Protein AF-A0A3C1KJM5-F1 (afdb_monomer_lite)

Foldseek 3Di:
DDDDPVNVVVVCVVPDPDDDDDDDPVVPPPDPDPDDDPPDDDFDWDWDQDPVRDIDIGGPDDDPPPCPPNVD

Organism: NCBI:txid287487

pLDDT: mean 77.83, std 9.86, range [49.41, 94.06]

Structure (mmCIF, N/CA/C/O backbone):
data_AF-A0A3C1KJM5-F1
#
_entry.id   AF-A0A3C1KJM5-F1
#
loop_
_atom_site.group_PDB
_atom_site.id
_atom_site.type_symbol
_atom_site.label_atom_id
_atom_site.label_alt_id
_atom_site.label_comp_id
_atom_site.label_asym_id
_atom_site.label_entity_id
_atom_site.label_seq_id
_atom_site.pdbx_PDB_ins_code
_atom_site.Cartn_x
_atom_site.Cartn_y
_atom_site.Cartn_z
_atom_site.occupancy
_atom_site.B_iso_or_equiv
_atom_site.auth_seq_id
_atom_site.auth_comp_id
_atom_site.auth_asym_id
_atom_site.auth_atom_id
_atom_site.pdbx_PDB_model_num
ATOM 1 N N . MET A 1 1 ? -25.430 -0.726 41.866 1.00 49.41 1 MET A N 1
ATOM 2 C CA . MET A 1 1 ? -24.972 -1.895 41.080 1.00 49.41 1 MET A CA 1
ATOM 3 C C . MET A 1 1 ? -23.757 -1.489 40.266 1.00 49.41 1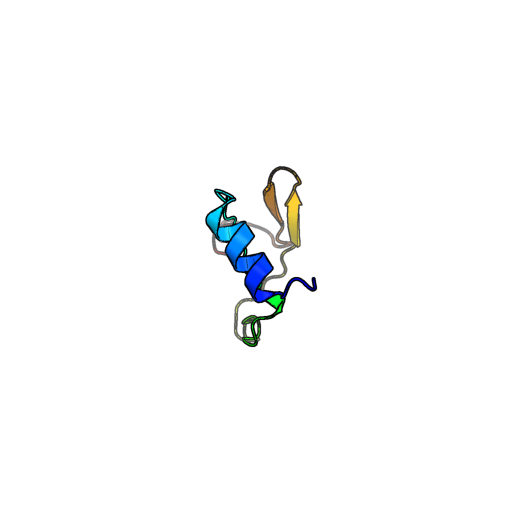 MET A C 1
ATOM 5 O O . MET A 1 1 ? -23.910 -0.650 39.390 1.00 49.41 1 MET A O 1
ATOM 9 N N . SER A 1 2 ? -22.562 -2.011 40.568 1.00 71.25 2 SER A N 1
ATOM 10 C CA . SER A 1 2 ? -21.401 -1.792 39.698 1.00 71.25 2 SER A CA 1
ATOM 11 C C . SER A 1 2 ? -21.422 -2.820 38.567 1.00 71.25 2 SER A C 1
ATOM 13 O O . SER A 1 2 ? -21.611 -4.016 38.790 1.00 71.25 2 SER A O 1
ATOM 15 N N . LEU A 1 3 ? -21.288 -2.344 37.333 1.00 79.44 3 LEU A N 1
ATOM 16 C CA . LEU A 1 3 ? -21.119 -3.200 36.167 1.00 79.44 3 LEU A CA 1
ATOM 17 C C . LEU A 1 3 ? -19.650 -3.593 36.082 1.00 79.44 3 LEU A C 1
ATOM 19 O O . LEU A 1 3 ? -18.773 -2.743 35.931 1.00 79.44 3 LEU A O 1
ATOM 23 N N . THR A 1 4 ? -19.370 -4.888 36.181 1.00 87.50 4 THR A N 1
ATOM 24 C CA . THR A 1 4 ? -18.008 -5.374 35.965 1.00 87.50 4 THR A CA 1
ATOM 25 C C . THR A 1 4 ? -17.668 -5.322 34.474 1.00 87.50 4 THR A C 1
ATOM 27 O O . THR A 1 4 ? -18.513 -5.576 33.613 1.00 87.50 4 THR A O 1
ATOM 30 N N . ARG A 1 5 ? -16.397 -5.046 34.153 1.00 87.25 5 ARG A N 1
ATOM 31 C CA . ARG A 1 5 ? -15.877 -4.980 32.772 1.00 87.25 5 ARG A CA 1
ATOM 32 C C . ARG A 1 5 ? -16.244 -6.228 31.950 1.00 87.25 5 ARG A C 1
ATOM 34 O O . ARG A 1 5 ? -16.588 -6.131 30.779 1.00 87.25 5 ARG A O 1
ATOM 41 N N . ARG A 1 6 ? -16.250 -7.399 32.600 1.00 86.81 6 ARG A N 1
ATOM 42 C CA . ARG A 1 6 ? -16.648 -8.690 32.017 1.00 86.81 6 ARG A CA 1
ATOM 43 C C . ARG A 1 6 ? -18.143 -8.758 31.677 1.00 86.81 6 ARG A C 1
ATOM 45 O O . ARG A 1 6 ? -18.490 -9.260 30.613 1.00 86.81 6 ARG A O 1
ATOM 52 N N . GLN A 1 7 ? -19.020 -8.271 32.557 1.00 84.81 7 GLN A N 1
ATOM 53 C CA . GLN A 1 7 ? -20.467 -8.247 32.304 1.00 84.81 7 GLN A CA 1
ATOM 54 C C . GLN A 1 7 ? -20.829 -7.291 31.167 1.00 84.81 7 GLN A C 1
ATOM 56 O O . GLN A 1 7 ? -21.676 -7.629 30.348 1.00 84.81 7 GLN A O 1
ATOM 61 N N . PHE A 1 8 ? -20.150 -6.146 31.071 1.00 84.06 8 PHE A N 1
ATOM 62 C CA . PHE A 1 8 ? -20.345 -5.213 29.963 1.00 84.06 8 PHE A CA 1
ATOM 63 C C . PHE A 1 8 ? -20.013 -5.856 28.609 1.00 84.06 8 PHE A C 1
ATOM 65 O O . PHE A 1 8 ? -20.853 -5.854 27.712 1.00 84.06 8 PHE A O 1
ATOM 72 N N . ILE A 1 9 ? -18.833 -6.481 28.493 1.00 84.38 9 ILE A N 1
ATOM 73 C CA . ILE A 1 9 ? -18.394 -7.139 27.251 1.00 84.38 9 ILE A CA 1
ATOM 74 C C . ILE A 1 9 ? -19.389 -8.231 26.835 1.00 84.38 9 ILE A C 1
ATOM 76 O O . ILE A 1 9 ? -19.809 -8.250 25.684 1.00 84.38 9 ILE A O 1
ATOM 80 N N . ARG A 1 10 ? -19.822 -9.084 27.776 1.00 80.88 10 ARG A N 1
ATOM 81 C CA . ARG A 1 10 ? -20.769 -10.181 27.509 1.00 80.88 10 ARG A CA 1
ATOM 82 C C . ARG A 1 10 ? -22.129 -9.682 27.015 1.00 80.88 10 ARG A C 1
ATOM 84 O O . ARG A 1 10 ? -22.712 -10.277 26.113 1.00 80.88 10 ARG A O 1
ATOM 91 N N . ASN A 1 11 ? -22.644 -8.610 27.609 1.00 81.06 11 ASN A N 1
ATOM 92 C CA . ASN A 1 11 ? -23.972 -8.098 27.276 1.00 81.06 11 ASN A CA 1
ATOM 93 C C . ASN A 1 11 ? -23.982 -7.403 25.907 1.00 81.06 11 ASN A C 1
ATOM 95 O O . ASN A 1 11 ? -24.917 -7.600 25.130 1.00 81.06 11 ASN A O 1
ATOM 99 N N . VAL A 1 12 ? -22.925 -6.647 25.587 1.00 77.31 12 VAL A N 1
ATOM 100 C CA . VAL A 1 12 ? -22.761 -5.999 24.277 1.00 77.31 12 VAL A CA 1
ATOM 101 C C . VAL A 1 12 ? -22.553 -7.040 23.174 1.00 77.31 12 VAL A C 1
ATOM 103 O O . VAL A 1 12 ? -23.181 -6.927 22.128 1.00 77.31 12 VAL A O 1
ATOM 106 N N . SER A 1 13 ? -21.764 -8.094 23.419 1.00 72.88 13 SER A N 1
ATOM 107 C CA . SER A 1 13 ? -21.505 -9.142 22.419 1.00 72.88 13 SER A CA 1
ATOM 108 C C . SER A 1 13 ? -22.724 -10.005 22.078 1.00 72.88 13 SER A C 1
ATOM 110 O O . SER A 1 13 ? -22.807 -10.524 20.973 1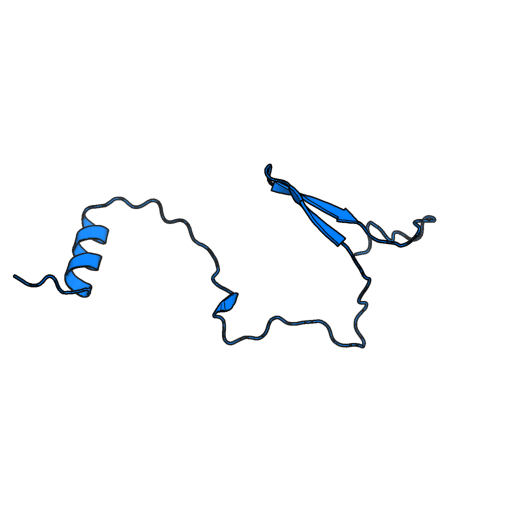.00 72.88 13 SER A O 1
ATOM 112 N N . VAL A 1 14 ? -23.650 -10.197 23.024 1.00 73.19 14 VAL A N 1
ATOM 113 C CA . VAL A 1 14 ? -24.858 -11.019 22.812 1.00 73.19 14 VAL A CA 1
ATOM 114 C C . VAL A 1 14 ? -25.979 -10.217 22.148 1.00 73.19 14 VAL A C 1
ATOM 116 O O . VAL A 1 14 ? -26.748 -10.770 21.369 1.00 73.19 14 VAL A O 1
ATOM 119 N N . THR A 1 15 ? -26.080 -8.922 22.455 1.00 69.31 15 THR A N 1
ATOM 120 C CA . THR A 1 15 ? -27.220 -8.089 22.031 1.00 69.31 15 THR A CA 1
ATOM 121 C C . THR A 1 15 ? -26.922 -7.281 20.768 1.00 69.31 15 THR A C 1
ATOM 123 O O . THR A 1 15 ? -27.826 -6.991 19.991 1.00 69.31 15 THR A O 1
ATOM 126 N N . GLY A 1 16 ? -25.662 -6.902 20.548 1.00 65.62 16 GLY A N 1
ATOM 127 C CA . GLY A 1 16 ? -25.249 -6.131 19.383 1.00 65.62 16 GLY A CA 1
ATOM 128 C C . GLY A 1 16 ? -24.717 -7.050 18.295 1.00 65.62 16 GLY A C 1
ATOM 129 O O . GLY A 1 16 ? -23.582 -7.507 18.390 1.00 65.62 16 GLY A O 1
ATOM 130 N N . GLY A 1 17 ? -25.502 -7.298 17.244 1.00 66.12 17 GLY A N 1
ATOM 131 C CA . GLY A 1 17 ? -24.948 -7.792 15.982 1.00 66.12 17 GLY A CA 1
ATOM 132 C C . GLY A 1 17 ? -23.882 -6.804 15.506 1.00 66.12 17 GLY A C 1
ATOM 133 O O . GLY A 1 17 ? -24.210 -5.695 15.093 1.00 66.12 17 GLY A O 1
ATOM 134 N N . ALA A 1 18 ? -22.608 -7.154 15.672 1.00 68.19 18 ALA A N 1
ATOM 135 C CA . ALA A 1 18 ? -21.500 -6.224 15.502 1.00 68.19 18 ALA A CA 1
ATOM 136 C C . ALA A 1 18 ? -20.878 -6.354 14.107 1.00 68.19 18 ALA A C 1
ATOM 138 O O . ALA A 1 18 ? -20.510 -7.447 13.682 1.00 68.19 18 ALA A O 1
ATOM 139 N N . LEU A 1 19 ? -20.694 -5.219 13.427 1.00 66.31 19 LEU A N 1
ATOM 140 C CA . LEU A 1 19 ? -19.749 -5.110 12.319 1.00 66.31 19 LEU A CA 1
ATOM 141 C C . LEU A 1 19 ? -18.334 -5.131 12.910 1.00 66.31 19 LEU A C 1
ATOM 143 O O . LEU A 1 19 ? -17.885 -4.155 13.512 1.00 66.31 19 LEU A O 1
ATOM 147 N N . THR A 1 20 ? -17.638 -6.253 12.771 1.00 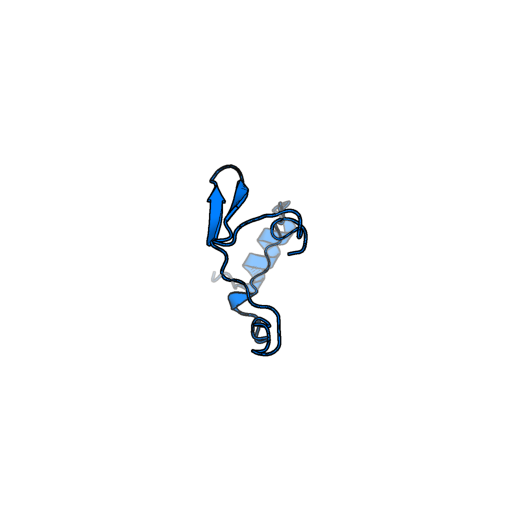68.62 20 THR A N 1
ATOM 148 C CA . THR A 1 20 ? -16.249 -6.388 13.212 1.00 68.62 20 THR A CA 1
ATOM 149 C C . THR A 1 20 ? -15.307 -5.910 12.114 1.00 68.62 20 THR A C 1
ATOM 151 O O . THR A 1 20 ? -15.159 -6.576 11.091 1.00 68.62 20 THR A O 1
ATOM 154 N N . LEU A 1 21 ? -14.646 -4.774 12.335 1.00 69.44 21 LEU A N 1
ATOM 155 C CA . LEU A 1 21 ? -13.534 -4.314 11.504 1.00 69.44 21 LEU A CA 1
ATOM 156 C C . LEU A 1 21 ? -12.224 -4.721 12.184 1.00 69.44 21 LEU A C 1
ATOM 158 O O . LEU A 1 21 ? -11.908 -4.244 13.274 1.00 69.44 21 LEU A O 1
ATOM 162 N N . GLY A 1 22 ? -11.486 -5.637 11.560 1.00 75.56 22 GLY A N 1
ATOM 163 C CA . GLY A 1 22 ? -10.157 -6.030 12.016 1.00 75.56 22 GLY A CA 1
ATOM 164 C C . GLY A 1 22 ? -9.114 -5.019 11.551 1.00 75.56 22 GLY A C 1
ATOM 165 O O . GLY A 1 22 ? -9.015 -4.742 10.360 1.00 75.56 22 GLY A O 1
ATOM 166 N N . PHE A 1 23 ? -8.319 -4.491 12.476 1.00 71.56 23 PHE A N 1
ATOM 167 C CA . PHE A 1 23 ? -7.142 -3.682 12.169 1.00 71.56 23 PHE A CA 1
ATOM 168 C C . PHE A 1 23 ? -5.937 -4.220 12.945 1.00 71.56 23 PHE A C 1
ATOM 170 O O . PHE A 1 23 ? -6.061 -4.668 14.085 1.00 71.56 23 PHE A O 1
ATOM 177 N N . GLN A 1 24 ? -4.768 -4.221 12.304 1.00 68.38 24 GLN A N 1
ATOM 178 C CA . GLN A 1 24 ? -3.532 -4.748 12.879 1.00 68.38 24 GLN A CA 1
ATOM 179 C C . GLN A 1 24 ? -2.816 -3.649 13.673 1.00 68.38 24 GLN A C 1
ATOM 181 O O . GLN A 1 24 ? -2.324 -2.683 13.096 1.00 68.38 24 GLN A O 1
ATOM 186 N N . LEU A 1 25 ? -2.723 -3.801 14.998 1.00 69.31 25 LEU A N 1
ATOM 187 C CA . LEU A 1 25 ? -1.911 -2.930 15.860 1.00 69.31 25 LEU A CA 1
ATOM 188 C C . LEU A 1 25 ? -0.455 -3.421 15.893 1.00 69.31 25 LEU A C 1
ATOM 190 O O . LEU A 1 25 ? 0.041 -3.923 16.901 1.00 69.31 25 LEU A O 1
ATOM 194 N N . THR A 1 26 ? 0.256 -3.279 14.775 1.00 69.00 26 THR A N 1
ATOM 195 C CA . THR A 1 26 ? 1.687 -3.625 14.692 1.00 69.00 26 THR A CA 1
ATOM 196 C C . THR A 1 26 ? 2.563 -2.731 15.571 1.00 69.00 26 THR A C 1
ATOM 198 O O . THR A 1 26 ? 3.621 -3.171 16.003 1.00 69.00 26 THR A O 1
ATOM 201 N N . ALA A 1 27 ? 2.102 -1.531 15.938 1.00 63.53 27 ALA A N 1
ATOM 202 C CA . ALA A 1 27 ? 2.833 -0.616 16.820 1.00 63.53 27 ALA A CA 1
ATOM 203 C C . ALA A 1 27 ? 3.048 -1.151 18.255 1.00 63.53 27 ALA A C 1
ATOM 205 O O . ALA A 1 27 ? 3.965 -0.706 18.938 1.00 63.53 27 ALA A O 1
ATOM 206 N N . CYS A 1 28 ? 2.230 -2.105 18.718 1.00 66.62 28 CYS A N 1
ATOM 207 C CA . CYS A 1 28 ? 2.384 -2.752 20.032 1.00 66.62 28 C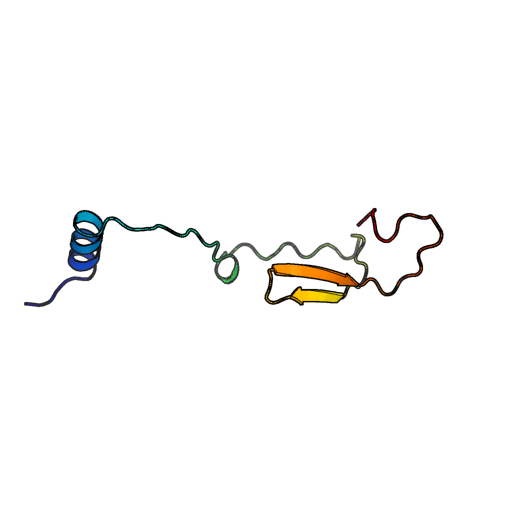YS A CA 1
ATOM 208 C C . CYS A 1 28 ? 2.915 -4.189 19.934 1.00 66.62 28 CYS A C 1
ATOM 210 O O . CYS A 1 28 ? 3.014 -4.888 20.944 1.00 66.62 28 CYS A O 1
ATOM 212 N N . SER A 1 29 ? 3.233 -4.651 18.724 1.00 69.81 29 SER A N 1
ATOM 213 C CA . SER A 1 29 ? 3.892 -5.934 18.528 1.00 69.81 29 SER A CA 1
ATOM 214 C C . SER A 1 29 ? 5.314 -5.827 19.072 1.00 69.81 29 SER A C 1
ATOM 216 O O . SER A 1 29 ? 6.108 -5.030 18.588 1.00 69.81 29 SER A O 1
ATOM 218 N N . GLY A 1 30 ? 5.666 -6.665 20.049 1.00 65.44 30 GLY A N 1
ATOM 219 C CA . GLY A 1 30 ? 7.045 -6.780 20.539 1.00 65.44 30 GLY A CA 1
ATOM 220 C C . GLY A 1 30 ? 8.038 -7.282 19.481 1.00 65.44 30 GLY A C 1
ATOM 221 O O . GLY A 1 30 ? 9.234 -7.341 19.753 1.00 65.44 30 GLY A O 1
ATOM 222 N N . LYS A 1 31 ? 7.565 -7.652 18.280 1.00 66.25 31 LYS A N 1
ATOM 223 C CA . LYS A 1 31 ? 8.448 -7.833 17.128 1.00 66.25 31 LYS A CA 1
ATOM 224 C C . LYS A 1 31 ? 8.832 -6.462 16.574 1.00 66.25 31 LYS A C 1
ATOM 226 O O . LYS A 1 31 ? 7.931 -5.764 16.102 1.00 66.25 31 LYS A O 1
ATOM 231 N N . PRO A 1 32 ? 10.129 -6.106 16.576 1.00 62.00 32 PRO A N 1
ATOM 232 C CA . PRO A 1 32 ? 10.583 -4.930 15.857 1.00 62.00 32 PRO A CA 1
ATOM 233 C C . PRO A 1 32 ? 10.177 -5.064 14.389 1.00 62.00 32 PRO A C 1
ATOM 235 O O . PRO A 1 32 ? 10.188 -6.165 13.827 1.00 62.00 32 PRO A O 1
ATOM 238 N N . LEU A 1 33 ? 9.800 -3.942 13.779 1.00 66.25 33 LEU A N 1
ATOM 239 C CA . LEU A 1 33 ? 9.697 -3.865 12.329 1.00 66.25 33 LEU A CA 1
ATOM 240 C C . LEU A 1 33 ? 11.047 -4.322 11.768 1.00 66.25 33 LEU A C 1
ATOM 242 O O . LEU A 1 33 ? 12.090 -3.841 12.214 1.00 66.25 33 LEU A O 1
ATOM 246 N N . GLN A 1 34 ? 11.031 -5.291 10.855 1.00 65.88 34 GLN A N 1
ATOM 247 C CA . GLN A 1 34 ? 12.232 -5.677 10.125 1.00 65.88 34 GLN A CA 1
ATOM 248 C C . GLN A 1 34 ? 12.599 -4.500 9.222 1.00 65.88 34 GLN A C 1
ATOM 250 O O . GLN A 1 34 ? 12.088 -4.381 8.113 1.00 65.88 34 GLN A O 1
ATOM 255 N N . LEU A 1 35 ? 13.419 -3.583 9.735 1.00 65.44 35 LEU A N 1
ATOM 256 C CA . LEU A 1 35 ? 14.174 -2.685 8.878 1.00 65.44 35 LEU A CA 1
ATOM 257 C C . LEU A 1 35 ? 15.249 -3.533 8.196 1.00 65.44 35 LEU A C 1
ATOM 259 O O . LEU A 1 35 ? 15.851 -4.394 8.844 1.00 65.44 35 LEU A O 1
ATOM 263 N N . GLY A 1 36 ? 15.439 -3.321 6.895 1.00 68.19 36 GLY A N 1
ATOM 264 C CA . GLY A 1 36 ? 16.470 -4.014 6.128 1.00 68.19 36 GLY A CA 1
ATOM 265 C C . GLY A 1 36 ? 17.856 -3.857 6.763 1.00 68.19 36 GLY A C 1
ATOM 266 O O . GLY A 1 36 ? 18.132 -2.892 7.481 1.00 68.19 36 GLY A O 1
ATOM 267 N N . SER A 1 37 ? 18.735 -4.818 6.504 1.00 75.00 37 SER A N 1
ATOM 268 C CA . SER A 1 37 ? 20.160 -4.730 6.826 1.00 75.00 37 SER A CA 1
ATOM 269 C C . SER A 1 37 ? 20.839 -3.661 5.960 1.00 75.00 37 SER A C 1
ATOM 271 O O . SER A 1 37 ? 20.377 -3.388 4.857 1.00 75.00 37 SER A O 1
ATOM 273 N N . GLU A 1 38 ? 21.967 -3.092 6.399 1.00 70.62 38 GLU A N 1
ATOM 274 C CA . GLU A 1 38 ? 22.796 -2.202 5.556 1.00 70.62 38 GLU A CA 1
ATOM 275 C C . GLU A 1 38 ? 23.277 -2.880 4.260 1.00 70.62 38 GLU A C 1
ATOM 277 O O . GLU A 1 38 ? 23.610 -2.201 3.293 1.00 70.62 38 GLU A O 1
ATOM 282 N N . ALA A 1 39 ? 23.313 -4.216 4.230 1.00 79.00 39 ALA A N 1
ATOM 283 C CA . ALA A 1 39 ? 23.620 -4.984 3.027 1.00 79.00 39 ALA A CA 1
ATOM 284 C C . ALA A 1 39 ? 22.434 -5.087 2.047 1.00 79.00 39 ALA A C 1
ATOM 286 O O . ALA A 1 39 ? 22.630 -5.496 0.901 1.00 79.00 39 ALA A O 1
ATOM 287 N N . ASP A 1 40 ? 21.221 -4.738 2.484 1.00 79.50 40 ASP A N 1
ATOM 288 C CA . ASP A 1 40 ? 20.032 -4.765 1.640 1.00 79.50 40 ASP A CA 1
ATOM 289 C C . ASP A 1 40 ? 19.999 -3.534 0.730 1.00 79.50 40 ASP A C 1
ATOM 291 O O . ASP A 1 40 ? 20.489 -2.451 1.055 1.00 79.50 40 ASP A O 1
ATOM 295 N N . PHE A 1 41 ? 19.387 -3.688 -0.439 1.00 74.38 41 PHE A N 1
ATOM 296 C CA . PHE A 1 41 ? 19.157 -2.573 -1.346 1.00 74.38 41 PHE A CA 1
ATOM 297 C C . PHE A 1 41 ? 18.134 -1.604 -0.727 1.00 74.38 41 PHE A C 1
ATOM 299 O O . PHE A 1 41 ? 16.945 -1.909 -0.671 1.00 74.38 41 PHE A O 1
ATOM 306 N N . GLN A 1 42 ? 18.603 -0.442 -0.257 1.00 73.94 42 GLN A N 1
ATOM 307 C CA . GLN A 1 42 ? 17.791 0.584 0.415 1.00 73.94 42 GLN A CA 1
ATOM 308 C C . GLN A 1 42 ? 17.762 1.902 -0.382 1.00 73.94 42 GLN A C 1
ATOM 310 O O . GLN A 1 42 ? 18.470 2.851 -0.048 1.00 73.94 42 GLN A O 1
ATOM 315 N N . PRO A 1 43 ? 16.998 1.975 -1.484 1.00 73.81 43 PRO A N 1
ATOM 316 C CA . PRO A 1 43 ? 16.823 3.215 -2.229 1.00 73.81 43 PRO A CA 1
ATOM 317 C C . PRO A 1 43 ? 15.925 4.196 -1.464 1.00 73.81 43 PRO A C 1
ATOM 319 O O . PRO A 1 43 ? 14.859 3.825 -0.972 1.00 73.81 43 PRO A O 1
ATOM 322 N N . ASP A 1 44 ? 16.319 5.468 -1.431 1.00 75.56 44 ASP A N 1
ATOM 323 C CA . ASP A 1 44 ? 15.464 6.535 -0.913 1.00 75.56 44 ASP A CA 1
ATOM 324 C C . ASP A 1 44 ? 14.211 6.669 -1.788 1.00 75.56 44 ASP A C 1
ATOM 326 O O . ASP A 1 44 ? 14.306 6.833 -3.006 1.00 75.56 44 ASP A O 1
ATOM 330 N N . ALA A 1 45 ? 13.028 6.620 -1.178 1.00 80.62 45 ALA A N 1
ATOM 331 C CA . ALA A 1 45 ? 11.761 6.846 -1.86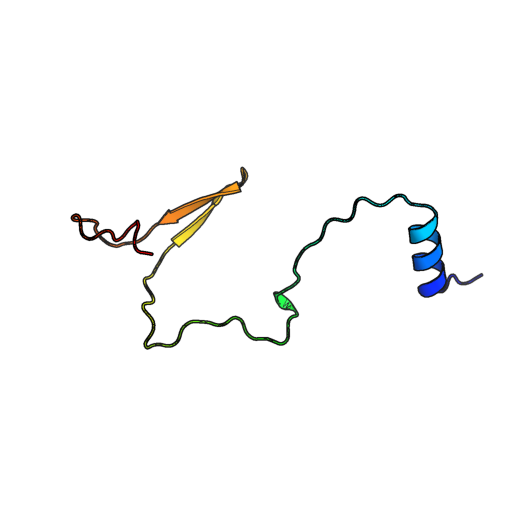2 1.00 80.62 45 ALA A CA 1
ATOM 332 C C . ALA A 1 45 ? 10.832 7.697 -0.993 1.00 80.62 45 ALA A C 1
ATOM 334 O O . ALA A 1 45 ? 10.736 7.516 0.221 1.00 80.62 45 ALA A O 1
ATOM 335 N N . PHE A 1 46 ? 10.121 8.622 -1.630 1.00 84.81 46 PHE A N 1
ATOM 336 C CA . PHE A 1 46 ? 9.093 9.428 -0.988 1.00 84.81 46 PHE A CA 1
ATOM 337 C C . PHE A 1 46 ? 7.729 8.789 -1.232 1.00 84.81 46 PHE A C 1
ATOM 339 O O . PHE A 1 46 ? 7.360 8.514 -2.374 1.00 84.81 46 PHE A O 1
ATOM 346 N N . LEU A 1 47 ? 6.978 8.564 -0.154 1.00 87.88 47 LEU A N 1
ATOM 347 C CA . LEU A 1 47 ? 5.632 8.001 -0.196 1.00 87.88 47 LEU A CA 1
ATOM 348 C C . LEU A 1 47 ? 4.604 9.081 0.147 1.00 87.88 47 LEU A C 1
ATOM 350 O O . LEU A 1 47 ? 4.699 9.723 1.194 1.00 87.88 47 LEU A O 1
ATOM 354 N N . ARG A 1 48 ? 3.586 9.240 -0.700 1.00 89.00 48 ARG A N 1
ATOM 355 C CA . ARG A 1 48 ? 2.397 10.051 -0.422 1.00 89.00 48 ARG A CA 1
ATOM 356 C C . ARG A 1 48 ? 1.152 9.178 -0.527 1.00 89.00 48 ARG A C 1
ATOM 358 O O . ARG A 1 48 ? 0.935 8.533 -1.546 1.00 89.00 48 ARG A O 1
ATOM 365 N N . ILE A 1 49 ? 0.337 9.183 0.526 1.00 91.75 49 ILE A N 1
ATOM 366 C CA . ILE A 1 49 ? -0.973 8.524 0.554 1.00 91.75 49 ILE A CA 1
ATOM 367 C C . ILE A 1 49 ? -2.029 9.616 0.402 1.00 91.75 49 ILE A C 1
ATOM 369 O O . ILE A 1 49 ? -2.098 10.534 1.221 1.00 91.75 49 ILE A O 1
ATOM 373 N N . GLU A 1 50 ? -2.805 9.551 -0.671 1.00 94.06 50 GLU A N 1
ATOM 374 C CA . GLU A 1 50 ? -3.862 10.510 -0.964 1.00 94.06 50 GLU A CA 1
ATOM 375 C C . GLU A 1 50 ? -5.151 10.186 -0.186 1.00 94.06 50 GLU A C 1
ATOM 377 O O . GLU A 1 50 ? -5.362 9.041 0.223 1.00 94.06 50 GLU A O 1
ATOM 382 N N . PRO A 1 51 ? -6.037 11.175 0.048 1.00 89.19 51 PRO A N 1
ATOM 383 C CA . PRO A 1 51 ? -7.279 10.964 0.798 1.00 89.19 51 PRO A CA 1
ATOM 384 C C . PRO A 1 51 ? -8.256 9.965 0.161 1.00 89.19 51 PRO A C 1
ATOM 386 O O . PRO A 1 51 ? -9.101 9.414 0.861 1.00 89.19 51 PRO A O 1
ATOM 389 N N . ASP A 1 52 ? -8.160 9.741 -1.149 1.00 92.44 52 ASP A N 1
ATOM 390 C CA . ASP A 1 52 ? -8.933 8.740 -1.893 1.00 92.44 52 ASP A CA 1
ATOM 391 C C . ASP A 1 52 ? -8.319 7.327 -1.821 1.00 92.44 52 ASP A C 1
ATOM 393 O O . ASP A 1 52 ? -8.891 6.368 -2.340 1.00 92.44 52 ASP A O 1
ATOM 397 N N . GLY A 1 53 ? -7.176 7.188 -1.143 1.00 87.56 53 GLY A N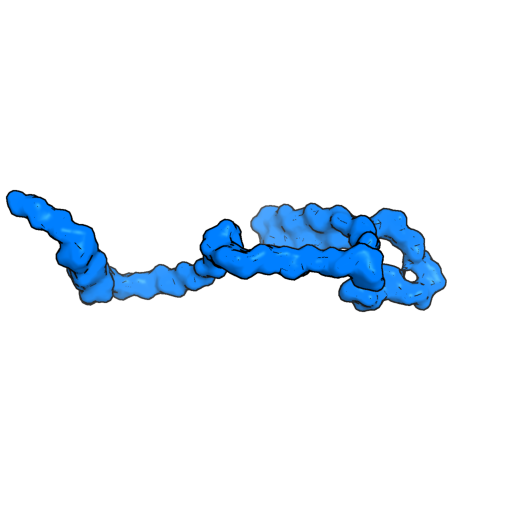 1
ATOM 398 C CA . GLY A 1 53 ? -6.441 5.940 -0.991 1.00 87.56 53 GLY A CA 1
ATOM 399 C C . GLY A 1 53 ? -5.391 5.688 -2.072 1.00 87.56 53 GLY A C 1
ATOM 400 O O . GLY A 1 53 ? -4.743 4.641 -2.022 1.00 87.56 53 GLY A O 1
ATOM 401 N N . ALA A 1 54 ? -5.179 6.605 -3.024 1.00 91.19 54 ALA A N 1
ATOM 402 C CA . ALA A 1 54 ? -4.100 6.464 -3.994 1.00 91.19 54 ALA A CA 1
ATOM 403 C C . ALA A 1 54 ? -2.725 6.550 -3.308 1.00 91.19 54 ALA A C 1
ATOM 405 O O . ALA A 1 54 ? -2.489 7.382 -2.430 1.00 91.19 54 ALA A O 1
ATOM 406 N N . ILE A 1 55 ? -1.799 5.680 -3.714 1.00 91.00 55 ILE A N 1
ATOM 407 C CA . ILE A 1 55 ? -0.431 5.647 -3.191 1.00 91.00 55 ILE A CA 1
ATOM 408 C C . ILE A 1 55 ? 0.509 6.127 -4.290 1.00 91.00 55 ILE A C 1
ATOM 410 O O . ILE A 1 55 ? 0.663 5.474 -5.320 1.00 91.00 55 ILE A O 1
ATOM 414 N N . ILE A 1 56 ? 1.150 7.267 -4.057 1.00 89.38 56 ILE A N 1
ATOM 415 C CA . ILE A 1 56 ? 2.129 7.859 -4.962 1.00 89.38 56 ILE A CA 1
ATOM 416 C C . ILE A 1 56 ? 3.518 7.588 -4.390 1.00 89.38 56 ILE A C 1
ATOM 418 O O . ILE A 1 56 ? 3.862 8.073 -3.310 1.00 89.38 56 ILE A O 1
ATOM 422 N N . LEU A 1 57 ? 4.312 6.816 -5.131 1.00 86.69 57 LEU A N 1
ATOM 423 C CA . LEU A 1 57 ? 5.713 6.547 -4.826 1.00 86.69 57 LEU A CA 1
ATOM 424 C C . LEU A 1 57 ? 6.600 7.369 -5.764 1.00 86.69 57 LEU A C 1
ATOM 426 O O . LEU A 1 57 ? 6.480 7.265 -6.984 1.00 86.69 57 LEU A O 1
ATOM 430 N N . GLN A 1 58 ? 7.499 8.172 -5.203 1.00 87.31 58 GLN A N 1
ATOM 431 C CA . GLN A 1 58 ? 8.442 8.983 -5.964 1.00 87.31 58 GLN A CA 1
ATOM 432 C C . GLN A 1 58 ? 9.877 8.595 -5.617 1.00 87.31 58 GLN A C 1
ATOM 434 O O . GLN A 1 58 ? 10.305 8.700 -4.469 1.00 87.31 58 GLN A O 1
ATOM 439 N N . ILE A 1 59 ? 10.632 8.180 -6.633 1.00 86.31 59 ILE A N 1
ATOM 440 C CA . ILE A 1 59 ? 12.030 7.769 -6.500 1.00 86.31 59 ILE A CA 1
ATOM 441 C C . ILE A 1 59 ? 12.903 8.864 -7.132 1.00 86.31 59 ILE A C 1
ATOM 443 O O . ILE A 1 59 ? 12.735 9.156 -8.317 1.00 86.31 59 ILE A O 1
ATOM 447 N N . PRO A 1 60 ? 13.853 9.475 -6.403 1.00 85.25 60 PRO A N 1
ATOM 448 C CA . PRO A 1 60 ? 14.769 10.484 -6.929 1.00 85.25 60 PRO A CA 1
ATOM 449 C C . PRO A 1 60 ? 15.917 9.844 -7.740 1.00 85.25 60 PRO A C 1
ATOM 451 O O . PRO A 1 60 ? 17.082 10.206 -7.590 1.00 85.25 60 PRO A O 1
ATOM 454 N N . LYS A 1 61 ? 15.603 8.873 -8.607 1.00 83.06 61 LYS A N 1
ATOM 455 C CA . LYS A 1 61 ? 16.542 8.246 -9.547 1.00 83.06 61 LYS A CA 1
ATOM 456 C C . LYS A 1 61 ? 15.999 8.302 -10.967 1.00 83.06 61 LYS A C 1
ATOM 458 O O . LYS A 1 61 ? 14.802 8.177 -11.195 1.00 83.06 61 LYS A O 1
ATOM 463 N N . ALA A 1 62 ? 16.910 8.461 -11.922 1.00 86.75 62 ALA A N 1
ATOM 464 C CA . ALA A 1 62 ? 16.571 8.498 -13.335 1.00 86.75 62 ALA A CA 1
ATOM 465 C C . ALA A 1 62 ? 16.266 7.093 -13.880 1.00 86.75 62 ALA A C 1
ATOM 467 O O . ALA A 1 62 ? 17.038 6.157 -13.659 1.00 86.75 62 ALA A O 1
ATOM 468 N N . GLU A 1 63 ? 15.171 6.971 -14.625 1.00 86.94 63 GLU A N 1
ATOM 469 C CA . GLU A 1 63 ? 14.820 5.792 -15.420 1.00 86.94 63 GLU A CA 1
ATOM 470 C C . GLU A 1 63 ? 15.368 5.985 -16.846 1.00 86.94 63 GLU A C 1
ATOM 472 O O . GLU A 1 63 ? 15.205 7.044 -17.449 1.00 86.94 63 GLU A O 1
ATOM 477 N N . MET A 1 64 ? 16.104 4.987 -17.319 1.00 90.19 64 MET A N 1
ATOM 478 C CA . MET A 1 64 ? 16.850 4.919 -18.576 1.00 90.19 64 MET A CA 1
ATOM 479 C C . MET A 1 64 ? 16.658 3.537 -19.242 1.00 90.19 64 MET A C 1
ATOM 481 O O . MET A 1 64 ? 17.515 3.092 -20.004 1.00 90.19 64 MET A O 1
ATOM 485 N N . GLY A 1 65 ? 15.572 2.823 -18.922 1.00 88.81 65 GLY A N 1
ATOM 486 C CA . GLY A 1 65 ? 15.279 1.458 -19.375 1.00 88.81 65 GLY A CA 1
ATOM 487 C C . GLY A 1 65 ? 15.812 0.332 -18.480 1.00 88.81 65 GLY A C 1
ATOM 488 O O . GLY A 1 65 ? 15.708 -0.838 -18.840 1.00 88.81 65 GLY A O 1
ATOM 489 N N . GLN A 1 66 ? 16.385 0.657 -17.322 1.00 90.56 66 GLN A N 1
ATOM 490 C CA . GLN A 1 66 ? 16.876 -0.306 -16.332 1.00 90.56 66 GLN A CA 1
ATOM 491 C C . GLN A 1 66 ? 15.797 -0.758 -15.336 1.00 90.56 66 GLN A C 1
ATOM 493 O O . GLN A 1 66 ? 16.072 -1.607 -14.491 1.00 90.56 66 GLN A O 1
ATOM 498 N N . GLY A 1 67 ? 14.582 -0.205 -15.419 1.00 86.25 67 GLY A N 1
ATOM 499 C CA . GLY A 1 67 ? 13.437 -0.666 -14.636 1.00 86.25 67 GLY A CA 1
ATOM 500 C C . GLY A 1 67 ? 13.421 -0.168 -13.192 1.00 86.25 67 GLY A C 1
ATOM 501 O O . GLY A 1 67 ? 12.894 -0.857 -12.326 1.00 86.25 67 GLY A O 1
ATOM 502 N N . VAL A 1 68 ? 13.958 1.025 -12.904 1.00 85.94 68 VAL A N 1
ATOM 503 C CA . VAL A 1 68 ? 14.010 1.584 -11.528 1.00 85.94 68 VAL A CA 1
ATOM 504 C C . VAL A 1 68 ? 12.627 1.708 -10.893 1.00 85.94 68 VAL A C 1
ATOM 506 O O . VAL A 1 68 ? 12.491 1.540 -9.692 1.00 85.94 68 VAL A O 1
ATOM 509 N N . VAL A 1 69 ? 11.597 2.009 -11.682 1.00 84.88 69 VAL A N 1
ATOM 510 C CA . VAL A 1 69 ? 10.229 2.183 -11.167 1.00 84.88 69 VAL A CA 1
ATOM 511 C C . VAL A 1 69 ? 9.534 0.837 -10.927 1.00 84.88 69 VAL A C 1
ATOM 513 O O . VAL A 1 69 ? 8.649 0.750 -10.086 1.00 84.88 69 VAL A O 1
ATOM 516 N N . THR A 1 70 ? 9.914 -0.208 -11.665 1.00 82.38 70 THR A N 1
ATOM 517 C CA . THR A 1 70 ? 9.202 -1.500 -11.701 1.00 82.38 70 THR A CA 1
ATOM 518 C C . THR A 1 70 ? 9.910 -2.614 -10.937 1.00 82.38 70 THR A C 1
ATOM 520 O O . THR A 1 70 ? 9.261 -3.573 -10.542 1.00 82.38 70 THR A O 1
ATOM 523 N N . GLY A 1 71 ? 11.230 -2.523 -10.776 1.00 73.69 71 GLY A N 1
ATOM 524 C CA . GLY A 1 71 ? 12.058 -3.529 -10.107 1.00 73.69 71 GLY A CA 1
ATOM 525 C C . GLY A 1 71 ? 12.180 -3.349 -8.593 1.00 73.69 71 GLY A C 1
ATOM 526 O O . GLY A 1 71 ? 13.019 -4.014 -7.989 1.00 73.69 71 GLY A O 1
ATOM 527 N N . MET A 1 72 ? 11.401 -2.432 -8.014 1.00 61.06 72 MET A N 1
ATOM 528 C CA . MET A 1 72 ? 11.329 -2.165 -6.573 1.00 61.06 72 MET A CA 1
ATOM 529 C C . MET A 1 72 ? 10.281 -3.060 -5.918 1.00 61.06 72 MET A C 1
ATOM 531 O O . MET A 1 72 ? 9.211 -3.252 -6.539 1.00 61.06 72 MET A O 1
#

Radius of gyration: 22.6 Å; chains: 1; bounding box: 51×22×60 Å

Secondary structure (DSSP, 8-state):
-PPPHHHHHHHHHHH----------GGG-SSPP-PPPTTS-----EEEE-TTS-EEEE-SS--SSS-TTT--

InterPro domains:
  IPR006311 Twin-arginine translocation pathway, signal sequence [PS51318] (1-39)
  IPR019546 Twin-arginine translocation pathway, signal sequence, bacterial/archaeal [TIGR01409] (3-22)
  IPR037165 Aldehyde oxidase/xanthine dehydrogenase, molybdopterin binding domain superfamily [SSF56003] (15-72)

Sequence (72 aa):
MSLTRRQFIRNVSVTGGALTLGFQLTACSGKPLQLGSEADFQPDAFLRIEPDGAIILQIPKAEMGQGVVTGM